Protein AF-A0A2T4Z931-F1 (afdb_monomer_lite)

Sequence (84 aa):
MKVKLYADIDEEGNIICSIAGCAIVPGRTFDHFFECDSWEIPQEIENYQVVNGQLQRREEPEEEPEEEQPPIEEEEEPSDPIND

Radius of gyration: 27.64 Å; chains: 1; bounding box: 88×44×25 Å

Structure (mmCIF, N/CA/C/O backbone):
data_AF-A0A2T4Z931-F1
#
_entry.id   AF-A0A2T4Z931-F1
#
loop_
_atom_site.group_PDB
_atom_site.id
_atom_site.type_symbol
_atom_site.label_atom_id
_atom_site.label_alt_id
_atom_site.label_comp_id
_atom_site.label_asym_id
_atom_site.label_entity_id
_atom_site.label_seq_id
_atom_site.pdbx_PDB_ins_code
_atom_site.Cartn_x
_atom_site.Cartn_y
_atom_site.Cartn_z
_atom_site.occupancy
_atom_site.B_iso_or_equiv
_atom_site.auth_seq_id
_atom_site.auth_comp_id
_atom_site.auth_asym_id
_atom_site.auth_atom_id
_atom_site.pdbx_PDB_model_num
ATOM 1 N N . MET A 1 1 ? -3.752 -9.408 -13.176 1.00 74.94 1 MET A N 1
ATOM 2 C CA . MET A 1 1 ? -4.455 -9.994 -12.011 1.00 74.94 1 MET A CA 1
ATOM 3 C C . MET A 1 1 ? -4.341 -8.966 -10.913 1.00 74.94 1 MET A C 1
ATOM 5 O O . MET A 1 1 ? -3.217 -8.581 -10.641 1.00 74.94 1 MET A O 1
ATOM 9 N N . LYS A 1 2 ? -5.451 -8.477 -10.354 1.00 85.75 2 LYS A N 1
ATOM 10 C CA . LYS A 1 2 ? -5.371 -7.440 -9.322 1.00 85.75 2 LYS A CA 1
ATOM 11 C C . LYS A 1 2 ? -4.930 -8.038 -7.988 1.00 85.75 2 LYS A C 1
ATOM 13 O O . LYS A 1 2 ? -5.438 -9.091 -7.595 1.00 85.75 2 L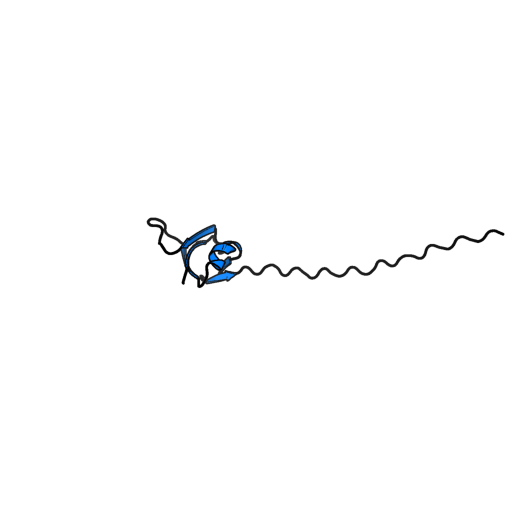YS A O 1
ATOM 18 N N . VAL A 1 3 ? -4.005 -7.369 -7.315 1.00 91.00 3 VAL A N 1
ATOM 19 C CA . VAL A 1 3 ? -3.530 -7.708 -5.972 1.00 91.00 3 VAL A CA 1
ATOM 20 C C . VAL A 1 3 ? -4.283 -6.840 -4.974 1.00 91.00 3 VAL A C 1
ATOM 22 O O . VAL A 1 3 ? -4.436 -5.639 -5.182 1.00 91.00 3 VAL A O 1
ATOM 25 N N . LYS A 1 4 ? -4.785 -7.444 -3.898 1.00 91.50 4 LYS A N 1
ATOM 26 C CA . LYS A 1 4 ? -5.416 -6.697 -2.810 1.00 91.50 4 LYS A CA 1
ATOM 27 C C . LYS A 1 4 ? -4.350 -6.336 -1.794 1.00 91.50 4 LYS A C 1
ATOM 29 O O . LYS A 1 4 ? -3.656 -7.236 -1.325 1.00 91.50 4 LYS A O 1
ATOM 34 N N . LEU A 1 5 ? -4.257 -5.058 -1.458 1.00 92.56 5 LEU A N 1
ATOM 35 C CA . LEU A 1 5 ? -3.353 -4.520 -0.453 1.00 92.56 5 LEU A CA 1
ATOM 36 C C . LEU A 1 5 ? -4.182 -3.928 0.689 1.00 92.56 5 LEU A C 1
ATOM 38 O O . LEU A 1 5 ? -5.046 -3.081 0.470 1.00 92.56 5 LEU A O 1
ATOM 42 N N . TYR A 1 6 ? -3.910 -4.388 1.901 1.00 92.69 6 TYR A N 1
ATOM 43 C CA . TYR A 1 6 ? -4.481 -3.870 3.137 1.00 92.69 6 TYR A CA 1
ATOM 44 C C . TYR A 1 6 ? -3.362 -3.210 3.930 1.00 92.69 6 TYR A C 1
ATOM 46 O O . TYR A 1 6 ? -2.300 -3.820 4.065 1.00 92.69 6 TYR A O 1
ATOM 54 N N . ALA A 1 7 ? -3.577 -1.991 4.418 1.00 93.00 7 ALA A N 1
ATOM 55 C CA . ALA A 1 7 ? -2.540 -1.209 5.082 1.00 93.00 7 ALA A CA 1
ATOM 56 C C . ALA A 1 7 ? -3.074 -0.482 6.324 1.00 93.00 7 ALA A C 1
ATOM 58 O O . ALA A 1 7 ? -4.170 0.078 6.292 1.00 93.00 7 ALA A O 1
ATOM 59 N N . ASP A 1 8 ? -2.262 -0.488 7.378 1.00 94.06 8 ASP A N 1
ATOM 60 C CA . ASP A 1 8 ? -2.379 0.379 8.550 1.00 94.06 8 ASP A CA 1
ATOM 61 C C . ASP A 1 8 ? -1.369 1.517 8.388 1.00 94.06 8 ASP A C 1
ATOM 63 O O . ASP A 1 8 ? -0.236 1.281 7.939 1.00 94.06 8 ASP A O 1
ATOM 67 N N . ILE A 1 9 ? -1.774 2.732 8.748 1.00 95.19 9 ILE A N 1
ATOM 68 C CA . ILE A 1 9 ? -0.943 3.931 8.602 1.00 95.19 9 ILE A CA 1
ATOM 69 C C . ILE A 1 9 ? -0.752 4.648 9.938 1.00 95.19 9 ILE A C 1
ATOM 71 O O . ILE A 1 9 ? -1.558 4.491 10.854 1.00 95.19 9 ILE A O 1
ATOM 75 N N . ASP A 1 10 ? 0.318 5.428 10.058 1.00 94.81 10 ASP A N 1
ATOM 76 C CA . ASP A 1 10 ? 0.484 6.380 11.158 1.00 94.81 10 ASP A CA 1
ATOM 77 C C . ASP A 1 10 ? -0.210 7.728 10.871 1.00 94.81 10 ASP A C 1
ATOM 79 O O . ASP A 1 10 ? -0.870 7.916 9.846 1.00 94.81 10 ASP A O 1
ATOM 83 N N . GLU A 1 11 ? -0.072 8.680 11.798 1.00 93.44 11 GLU A N 1
ATOM 84 C CA . GLU A 1 11 ? -0.661 10.023 11.688 1.00 93.44 11 GLU A CA 1
ATOM 85 C C . GLU A 1 11 ? -0.096 10.846 10.516 1.00 93.44 11 GLU A C 1
ATOM 87 O O . GLU A 1 11 ? -0.736 11.798 10.067 1.00 93.44 11 GLU A O 1
ATOM 92 N N . GLU A 1 12 ? 1.081 10.481 10.006 1.00 92.31 12 GLU A N 1
ATOM 93 C CA . GLU A 1 12 ? 1.755 11.139 8.884 1.00 92.31 12 GLU A CA 1
ATOM 94 C C . GLU A 1 12 ? 1.416 10.476 7.537 1.00 92.31 12 GLU A C 1
ATOM 96 O O . GLU A 1 12 ? 1.777 10.994 6.481 1.00 92.31 12 GLU A O 1
ATOM 101 N N . GLY A 1 13 ? 0.683 9.357 7.551 1.00 92.25 13 GLY A N 1
ATOM 102 C CA . GLY A 1 13 ? 0.322 8.596 6.357 1.00 92.25 13 GLY A CA 1
ATOM 103 C C . GLY A 1 13 ? 1.352 7.541 5.951 1.00 92.25 13 GLY A C 1
ATOM 104 O O . GLY A 1 13 ? 1.216 6.938 4.881 1.00 92.25 13 GLY A O 1
ATOM 105 N N . ASN A 1 14 ? 2.366 7.273 6.777 1.00 94.00 14 ASN A N 1
ATOM 106 C CA . ASN A 1 14 ? 3.329 6.210 6.514 1.00 94.00 14 ASN A CA 1
ATOM 107 C C . ASN A 1 14 ? 2.706 4.846 6.787 1.00 94.00 14 ASN A C 1
ATOM 109 O O . ASN A 1 14 ? 2.013 4.645 7.782 1.00 94.00 14 ASN A O 1
ATOM 113 N N . ILE A 1 15 ? 3.011 3.877 5.931 1.00 94.25 15 ILE A N 1
ATOM 114 C CA . ILE A 1 15 ? 2.516 2.511 6.080 1.00 94.25 15 ILE A CA 1
ATOM 115 C C . ILE A 1 15 ? 3.335 1.801 7.161 1.00 94.25 15 ILE A C 1
ATOM 117 O O . ILE A 1 15 ? 4.513 1.508 6.967 1.00 94.25 15 ILE A O 1
ATOM 121 N N . ILE A 1 16 ? 2.701 1.497 8.294 1.00 94.75 16 ILE A N 1
ATOM 122 C CA . ILE A 1 16 ? 3.336 0.807 9.430 1.00 94.75 16 ILE A CA 1
ATOM 123 C C . ILE A 1 16 ? 3.112 -0.705 9.394 1.00 94.75 16 ILE A C 1
ATOM 125 O O . ILE A 1 16 ? 3.890 -1.479 9.953 1.00 94.75 16 ILE A O 1
ATOM 129 N N . CYS A 1 17 ? 2.042 -1.153 8.735 1.00 91.44 17 CYS A N 1
ATOM 130 C CA . CYS A 1 17 ? 1.788 -2.564 8.507 1.00 91.44 17 CYS A CA 1
ATOM 131 C C . CYS A 1 17 ? 1.025 -2.757 7.205 1.00 91.44 17 CYS A C 1
ATOM 133 O O . CYS A 1 17 ? 0.102 -2.005 6.907 1.00 91.44 17 CYS A O 1
ATOM 135 N N . SER A 1 18 ? 1.370 -3.796 6.450 1.00 91.50 18 SER A N 1
ATOM 136 C CA . SER A 1 18 ? 0.650 -4.145 5.235 1.00 91.50 18 SER A CA 1
ATOM 137 C C . SER A 1 18 ? 0.529 -5.653 5.052 1.00 91.50 18 SER A C 1
ATOM 139 O O . SER A 1 18 ? 1.366 -6.438 5.505 1.00 91.50 18 SER A O 1
ATOM 141 N N . ILE A 1 19 ? -0.552 -6.070 4.396 1.00 90.88 19 ILE A N 1
ATOM 142 C CA . ILE A 1 19 ? -0.742 -7.434 3.905 1.00 90.88 19 ILE A CA 1
ATOM 143 C C . ILE A 1 19 ? -1.232 -7.351 2.467 1.00 90.88 19 ILE A C 1
ATOM 145 O O . ILE A 1 19 ? -2.251 -6.723 2.181 1.00 90.88 19 ILE A O 1
ATOM 149 N N . ALA A 1 20 ? -0.532 -8.042 1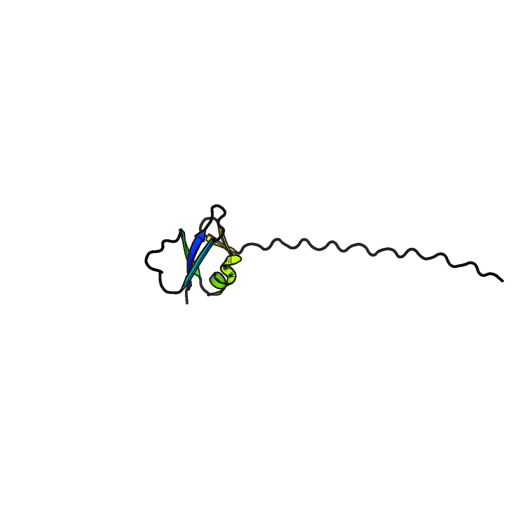.571 1.00 90.81 20 ALA A N 1
ATOM 150 C CA . ALA A 1 20 ? -0.928 -8.179 0.182 1.00 90.81 20 ALA A CA 1
ATOM 151 C C . ALA A 1 20 ? -1.262 -9.629 -0.159 1.00 90.81 20 ALA A C 1
ATOM 153 O O . ALA A 1 20 ? -0.592 -10.567 0.275 1.00 90.81 20 ALA A O 1
ATOM 154 N N . GLY A 1 21 ? -2.309 -9.830 -0.952 1.00 86.00 21 GLY A N 1
ATOM 155 C CA . GLY A 1 21 ? -2.693 -11.167 -1.371 1.00 86.00 21 GLY A CA 1
ATOM 156 C C . GLY A 1 21 ? -4.034 -11.236 -2.078 1.00 86.00 21 GLY A C 1
ATOM 157 O O . GLY A 1 21 ? -4.597 -10.245 -2.533 1.00 86.00 21 GLY A O 1
ATOM 158 N N . CYS A 1 22 ? -4.538 -12.462 -2.191 1.00 71.12 22 CYS A N 1
ATOM 159 C CA . CYS A 1 22 ? -5.825 -12.752 -2.828 1.00 71.12 22 CYS A CA 1
ATOM 160 C C . CYS A 1 22 ? -6.931 -13.070 -1.810 1.00 71.12 22 CYS A C 1
ATOM 162 O O . CYS A 1 22 ? -8.112 -13.042 -2.158 1.00 71.12 22 CYS A O 1
ATOM 164 N N . ALA A 1 23 ? -6.555 -13.372 -0.563 1.00 67.44 23 ALA A N 1
ATOM 165 C CA . ALA A 1 23 ? -7.447 -13.791 0.511 1.00 67.44 23 ALA A CA 1
ATOM 166 C C . ALA A 1 23 ? -7.398 -12.794 1.679 1.00 67.44 23 ALA A C 1
ATOM 168 O O . ALA A 1 23 ? -6.337 -12.274 2.012 1.00 67.44 23 ALA A O 1
ATOM 169 N N . ILE A 1 24 ? -8.558 -12.537 2.288 1.00 67.38 24 ILE A N 1
ATOM 170 C CA . ILE A 1 24 ? -8.697 -11.684 3.476 1.00 67.38 24 ILE A CA 1
ATOM 171 C C . ILE A 1 24 ? -8.228 -12.478 4.696 1.00 67.38 24 ILE A C 1
ATOM 173 O O . ILE A 1 24 ? -8.616 -13.636 4.847 1.00 67.38 24 ILE A O 1
ATOM 177 N N . VAL A 1 25 ? -7.434 -11.861 5.576 1.00 69.00 25 VAL A N 1
ATOM 178 C CA . VAL A 1 25 ? -7.086 -12.444 6.879 1.00 69.00 25 VAL A CA 1
ATOM 179 C C . VAL A 1 25 ? -8.275 -12.250 7.830 1.00 69.00 25 VAL A C 1
ATOM 181 O O . VAL A 1 25 ? -8.572 -11.113 8.199 1.00 69.00 25 VAL A O 1
ATOM 184 N N . PRO A 1 26 ? -9.001 -13.313 8.219 1.00 73.50 26 PRO A N 1
ATOM 185 C CA . PRO A 1 26 ? -10.138 -13.176 9.120 1.00 73.50 26 PRO A CA 1
ATOM 186 C C . PRO A 1 26 ? -9.694 -12.670 10.499 1.00 73.50 26 PRO A C 1
ATOM 188 O O . PRO A 1 26 ? -8.684 -13.115 11.038 1.00 73.50 26 PRO A O 1
ATOM 191 N N . GLY A 1 27 ? -10.476 -11.759 11.084 1.00 81.75 27 GLY A N 1
ATOM 192 C CA . GLY A 1 27 ? -10.263 -11.259 12.447 1.00 81.75 27 GLY A CA 1
ATOM 193 C C . GLY A 1 27 ? -9.296 -10.079 12.581 1.00 81.75 27 GLY A C 1
ATOM 194 O O . GLY A 1 27 ? -9.088 -9.621 13.701 1.00 81.75 27 GLY A O 1
ATOM 195 N N . ARG A 1 28 ? -8.745 -9.559 11.476 1.00 81.31 28 ARG A N 1
ATOM 196 C CA . ARG A 1 28 ? -7.970 -8.312 11.465 1.00 81.31 28 ARG A CA 1
ATOM 197 C C . ARG A 1 28 ? -8.678 -7.248 10.631 1.00 81.31 28 ARG A C 1
ATOM 199 O O . ARG A 1 28 ? -9.101 -7.518 9.509 1.00 81.31 28 ARG A O 1
ATOM 206 N N . THR A 1 29 ? -8.802 -6.052 11.188 1.00 85.31 29 THR A N 1
ATOM 207 C CA . THR A 1 29 ? -9.242 -4.847 10.479 1.00 85.31 29 THR A CA 1
ATOM 208 C C . THR A 1 29 ? -8.022 -4.029 10.087 1.00 85.31 29 THR A C 1
ATOM 210 O O . THR A 1 29 ? -7.046 -4.023 10.833 1.00 85.31 29 THR A O 1
ATOM 213 N N . PHE A 1 30 ? -8.099 -3.373 8.934 1.00 87.81 30 PHE A N 1
ATOM 214 C CA . PHE A 1 30 ? -7.078 -2.454 8.440 1.00 87.81 30 PHE A CA 1
ATOM 215 C C . PHE A 1 30 ? -7.716 -1.103 8.149 1.00 87.81 30 PHE A C 1
ATOM 217 O O . PHE A 1 30 ? -8.898 -1.064 7.786 1.00 87.81 30 PHE A O 1
ATOM 224 N N . ASP A 1 31 ? -6.938 -0.035 8.268 1.00 91.00 31 ASP A N 1
ATOM 225 C CA . ASP A 1 31 ? -7.422 1.330 8.037 1.00 91.00 31 ASP A CA 1
ATOM 226 C C . ASP A 1 31 ? -7.712 1.590 6.555 1.00 91.00 31 ASP A C 1
ATOM 228 O O . ASP A 1 31 ? -8.715 2.216 6.202 1.00 91.00 31 ASP A O 1
ATOM 232 N N . HIS A 1 32 ? -6.862 1.055 5.672 1.00 92.31 32 HIS A N 1
ATOM 233 C CA . HIS A 1 32 ? -6.934 1.285 4.235 1.00 92.31 32 HIS A CA 1
ATOM 234 C C . HIS A 1 32 ? -6.941 -0.003 3.404 1.00 92.31 32 HIS A C 1
ATOM 236 O O . HIS A 1 32 ? -6.361 -1.033 3.762 1.00 92.31 32 HIS A O 1
ATOM 242 N N . PHE A 1 33 ? -7.594 0.088 2.242 1.00 92.44 33 PHE A N 1
ATOM 243 C CA . PHE A 1 33 ? -7.671 -0.961 1.230 1.00 92.44 33 PHE A CA 1
ATOM 244 C C . PHE A 1 33 ? -7.378 -0.390 -0.159 1.00 92.44 33 PHE A C 1
ATOM 246 O O . PHE A 1 33 ? -7.986 0.600 -0.568 1.00 92.44 33 PHE A O 1
ATOM 253 N N . PHE A 1 34 ? -6.505 -1.070 -0.902 1.00 92.56 34 PHE A N 1
ATOM 254 C CA . PHE A 1 34 ? -6.121 -0.716 -2.264 1.00 92.56 34 PHE A CA 1
ATOM 255 C C . PHE A 1 34 ? -6.165 -1.939 -3.188 1.00 92.56 34 PHE A C 1
ATOM 257 O O . PHE A 1 34 ? -5.858 -3.066 -2.789 1.00 92.56 34 PHE A O 1
ATOM 264 N N . GLU A 1 35 ? -6.523 -1.708 -4.451 1.00 92.69 35 GLU A N 1
ATOM 265 C CA . GLU A 1 35 ? -6.344 -2.681 -5.528 1.00 92.69 35 GLU A CA 1
ATOM 266 C C . GLU A 1 35 ? -5.147 -2.267 -6.385 1.00 92.69 35 GLU A C 1
ATOM 268 O O . GLU A 1 35 ? -5.177 -1.221 -7.029 1.00 92.69 35 GLU A O 1
ATOM 273 N N . CYS A 1 36 ? -4.110 -3.098 -6.409 1.00 90.81 36 CYS A N 1
ATOM 274 C CA . CYS A 1 36 ? -2.907 -2.886 -7.205 1.00 90.81 36 CYS A CA 1
ATOM 275 C C . CYS A 1 36 ? -2.970 -3.721 -8.489 1.00 90.81 36 CYS A C 1
ATOM 277 O O . CYS A 1 36 ? -3.456 -4.857 -8.481 1.00 90.81 36 CYS A O 1
ATOM 279 N N . ASP A 1 37 ? -2.445 -3.190 -9.592 1.00 90.56 37 ASP A N 1
ATOM 280 C CA . ASP A 1 37 ? -2.406 -3.913 -10.870 1.00 90.56 37 ASP A CA 1
ATOM 281 C C . ASP A 1 37 ? -1.285 -4.967 -10.930 1.00 90.56 37 ASP A C 1
ATOM 283 O O . ASP A 1 37 ? -1.406 -5.956 -11.662 1.00 90.56 37 ASP A O 1
ATOM 287 N N . SER A 1 38 ? -0.228 -4.785 -10.130 1.00 90.50 38 SER A N 1
ATOM 288 C CA . SER A 1 38 ? 0.946 -5.658 -10.043 1.00 90.50 38 SER A CA 1
ATOM 289 C C . SER A 1 38 ? 1.364 -5.925 -8.587 1.00 90.50 38 SER A C 1
ATOM 291 O O . SER A 1 38 ? 0.844 -5.326 -7.643 1.00 90.50 38 SER A O 1
ATOM 293 N N . TRP A 1 39 ? 2.302 -6.863 -8.408 1.00 91.00 39 TRP A N 1
ATOM 294 C CA . TRP A 1 39 ? 2.937 -7.160 -7.116 1.00 91.00 39 TRP A CA 1
ATOM 295 C C . TRP A 1 39 ? 4.072 -6.194 -6.754 1.00 91.00 39 TRP A C 1
ATOM 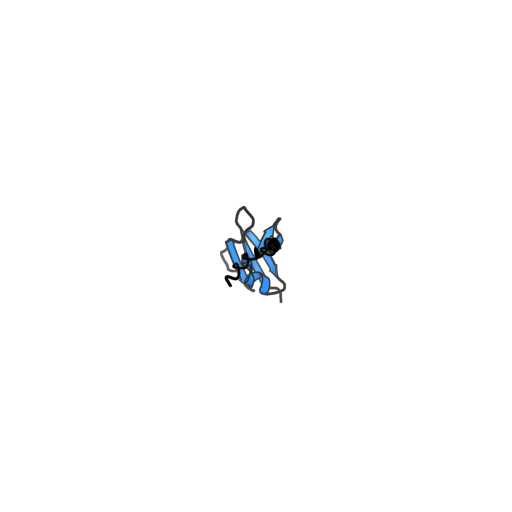297 O O . TRP A 1 39 ? 4.574 -6.280 -5.638 1.00 91.00 39 TRP A O 1
ATOM 307 N N . GLU A 1 40 ? 4.448 -5.278 -7.648 1.00 92.06 40 GLU A N 1
ATOM 308 C CA . GLU A 1 40 ? 5.550 -4.331 -7.422 1.00 92.06 40 GLU A CA 1
ATOM 309 C C . GLU A 1 40 ? 5.236 -3.401 -6.249 1.00 92.06 40 GLU A C 1
ATOM 311 O O . GLU A 1 40 ? 6.055 -3.239 -5.355 1.00 92.06 40 GLU A O 1
ATOM 316 N N . ILE A 1 41 ? 4.006 -2.878 -6.188 1.00 91.75 41 ILE A N 1
ATOM 317 C CA . ILE A 1 41 ? 3.585 -1.977 -5.109 1.0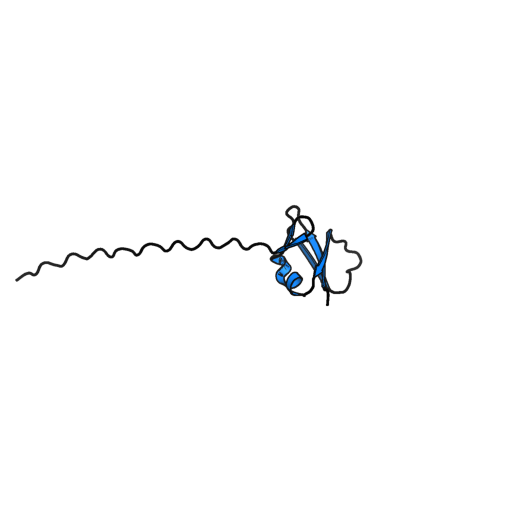0 91.75 41 ILE A CA 1
ATOM 318 C C . ILE A 1 41 ? 3.718 -2.652 -3.727 1.00 91.75 41 ILE A C 1
ATOM 320 O O . ILE A 1 41 ? 4.375 -2.086 -2.860 1.00 91.75 41 ILE A O 1
ATOM 324 N N . PRO A 1 42 ? 3.155 -3.855 -3.478 1.00 92.25 42 PRO A N 1
ATOM 325 C CA . PRO A 1 42 ? 3.405 -4.568 -2.226 1.00 92.25 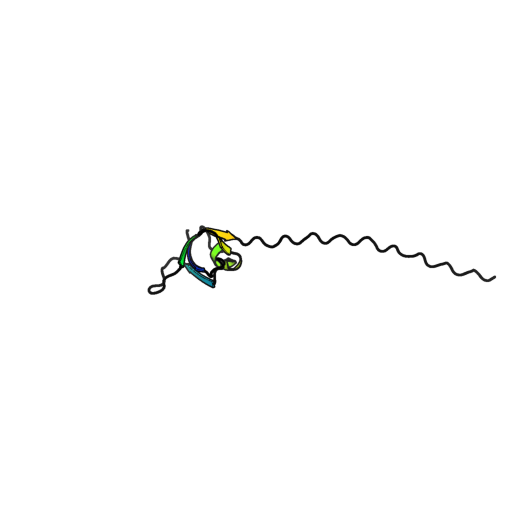42 PRO A CA 1
ATOM 326 C C . PRO A 1 42 ? 4.865 -4.929 -1.938 1.00 92.25 42 PRO A C 1
ATOM 328 O O . PRO A 1 42 ? 5.212 -5.075 -0.769 1.00 92.25 42 PRO A O 1
ATOM 331 N N . GLN A 1 43 ? 5.679 -5.168 -2.972 1.00 92.94 43 GLN A N 1
ATOM 332 C CA . GLN A 1 43 ? 7.089 -5.544 -2.817 1.00 92.94 43 GLN A CA 1
ATOM 333 C C . GLN A 1 43 ? 7.977 -4.360 -2.442 1.00 92.94 43 GLN A C 1
ATOM 335 O O . GLN A 1 43 ? 8.977 -4.575 -1.772 1.00 92.94 43 GLN A O 1
ATOM 340 N N . GLU A 1 44 ? 7.593 -3.156 -2.857 1.00 93.50 44 GLU A N 1
ATOM 341 C CA . GLU A 1 44 ? 8.296 -1.903 -2.582 1.00 93.50 44 GLU A CA 1
ATOM 342 C C . GLU A 1 44 ? 7.481 -0.997 -1.651 1.00 93.50 44 GLU A C 1
ATOM 344 O O . GLU A 1 44 ? 7.539 0.226 -1.761 1.00 93.50 44 GLU A O 1
ATOM 349 N N . ILE A 1 45 ? 6.655 -1.570 -0.773 1.00 92.88 45 ILE A N 1
ATOM 350 C CA . ILE A 1 45 ? 5.664 -0.823 0.015 1.00 92.88 45 ILE A CA 1
ATOM 351 C C . ILE A 1 45 ? 6.290 0.271 0.895 1.00 92.88 45 ILE A C 1
ATOM 353 O O . ILE A 1 45 ? 5.649 1.280 1.173 1.00 92.88 45 ILE A O 1
ATOM 357 N N . GLU A 1 46 ? 7.555 0.109 1.280 1.00 91.19 46 GLU A N 1
ATOM 358 C CA . GLU A 1 46 ? 8.385 1.084 1.990 1.00 91.19 46 GLU A CA 1
ATOM 359 C C . GLU A 1 46 ? 8.613 2.391 1.213 1.00 91.19 46 GLU A C 1
ATOM 361 O O . GLU A 1 46 ? 8.856 3.441 1.817 1.00 91.19 46 GLU A O 1
ATOM 366 N N . ASN A 1 47 ? 8.484 2.343 -0.113 1.00 93.50 47 ASN A N 1
ATOM 367 C CA . ASN A 1 47 ? 8.580 3.492 -1.006 1.00 93.50 47 ASN A CA 1
ATOM 368 C C . ASN A 1 47 ? 7.224 4.170 -1.214 1.00 93.50 47 ASN A C 1
ATOM 370 O O . ASN A 1 47 ? 7.134 5.092 -2.019 1.00 93.50 47 ASN A O 1
ATOM 374 N N . TYR A 1 48 ? 6.162 3.731 -0.536 1.00 94.00 48 TYR A N 1
ATOM 375 C CA . TYR A 1 48 ? 4.825 4.298 -0.667 1.00 94.00 48 TYR A CA 1
ATOM 376 C C . TYR A 1 48 ? 4.310 4.852 0.663 1.00 94.00 48 TYR A C 1
ATOM 378 O O . TYR A 1 48 ? 4.676 4.418 1.753 1.00 94.00 48 TYR A O 1
ATOM 386 N N . GLN A 1 49 ? 3.416 5.824 0.550 1.00 95.31 49 GLN A N 1
ATOM 387 C CA . GLN A 1 49 ? 2.677 6.430 1.649 1.00 95.31 49 GLN A CA 1
ATOM 388 C C . GLN A 1 49 ? 1.232 6.689 1.222 1.00 95.31 49 GLN A C 1
ATOM 390 O O . GLN A 1 49 ? 0.915 6.727 0.030 1.00 95.31 49 GLN A O 1
ATOM 395 N N . VAL A 1 50 ? 0.338 6.866 2.187 1.00 94.56 50 VAL A N 1
ATOM 396 C CA . VAL A 1 50 ? -1.064 7.191 1.929 1.00 94.56 50 VAL A CA 1
ATOM 397 C C . VAL A 1 50 ? -1.281 8.681 2.153 1.00 94.56 50 VAL A C 1
ATOM 399 O O . VAL A 1 50 ? -1.275 9.161 3.281 1.00 94.56 50 VAL A O 1
ATOM 402 N N . VAL A 1 51 ? -1.533 9.415 1.072 1.00 93.44 51 VAL A N 1
ATOM 403 C CA . VAL A 1 51 ? -1.786 10.861 1.096 1.00 93.44 51 VAL A CA 1
ATOM 404 C C . VAL A 1 51 ? -3.214 11.110 0.632 1.00 93.44 51 VAL A C 1
ATOM 406 O O . VAL A 1 51 ? -3.602 10.709 -0.465 1.00 93.44 51 VAL A O 1
ATOM 409 N N . ASN A 1 52 ? -4.025 11.759 1.473 1.00 91.56 52 ASN A N 1
ATOM 410 C CA . ASN A 1 52 ? -5.449 12.017 1.206 1.00 91.56 52 ASN A CA 1
ATOM 411 C C . ASN A 1 52 ? -6.244 10.744 0.839 1.00 91.56 52 ASN A C 1
ATOM 413 O O . ASN A 1 52 ? -7.123 10.767 -0.023 1.00 91.56 52 ASN A O 1
ATOM 417 N N . GLY A 1 53 ? -5.913 9.614 1.474 1.00 90.19 53 GLY A N 1
ATOM 418 C CA . GLY A 1 53 ? -6.551 8.318 1.222 1.00 90.19 53 GLY A CA 1
ATOM 419 C C . GLY A 1 53 ? -6.128 7.636 -0.084 1.00 90.19 53 GLY A C 1
ATOM 420 O O . GLY A 1 53 ? -6.709 6.613 -0.442 1.00 90.19 53 GLY A O 1
ATOM 421 N N . GLN A 1 54 ? -5.133 8.175 -0.792 1.00 93.38 54 GLN A N 1
ATOM 422 C CA . GLN A 1 54 ? -4.569 7.589 -2.005 1.00 93.38 54 GLN A CA 1
ATOM 423 C C . GLN A 1 54 ? -3.147 7.097 -1.754 1.00 93.38 54 GLN A C 1
ATOM 425 O O . GLN A 1 54 ? -2.356 7.775 -1.106 1.00 93.38 54 GLN A O 1
ATOM 430 N N . LEU A 1 55 ? -2.819 5.930 -2.301 1.00 93.75 55 LEU A N 1
ATOM 431 C CA . LEU A 1 55 ? -1.467 5.392 -2.259 1.00 93.75 55 LEU A CA 1
ATOM 432 C C . LEU A 1 55 ? -0.579 6.156 -3.252 1.00 93.75 55 LEU A C 1
ATOM 434 O O . LEU A 1 55 ? -0.873 6.180 -4.447 1.00 93.75 55 LEU A O 1
ATOM 438 N N . GLN A 1 56 ? 0.489 6.776 -2.759 1.00 93.44 56 GLN A N 1
ATOM 439 C CA . GLN A 1 56 ? 1.439 7.566 -3.541 1.00 93.44 56 GLN A CA 1
ATOM 440 C C . GLN A 1 56 ? 2.864 7.090 -3.271 1.00 93.44 56 GLN A C 1
ATOM 442 O O . GLN A 1 56 ? 3.196 6.726 -2.143 1.00 93.44 56 GLN A O 1
ATOM 447 N N . ARG A 1 57 ? 3.707 7.087 -4.306 1.00 91.81 57 ARG A N 1
ATOM 448 C CA . ARG A 1 57 ? 5.136 6.809 -4.148 1.00 91.81 57 ARG A CA 1
ATOM 449 C C . ARG A 1 57 ? 5.790 8.009 -3.460 1.00 91.81 57 ARG A C 1
ATOM 451 O O . ARG A 1 57 ? 5.459 9.147 -3.781 1.00 91.81 57 ARG A O 1
ATOM 458 N N . ARG A 1 58 ? 6.686 7.756 -2.512 1.00 88.50 58 ARG A N 1
ATOM 459 C CA . ARG A 1 58 ? 7.559 8.768 -1.921 1.00 88.50 58 ARG A CA 1
ATOM 460 C C . ARG A 1 58 ? 8.452 9.304 -3.036 1.00 88.50 58 ARG A C 1
ATOM 462 O O . ARG A 1 58 ? 9.074 8.519 -3.748 1.00 88.50 58 ARG A O 1
ATOM 469 N N . GLU A 1 59 ? 8.463 10.616 -3.222 1.00 76.69 59 GLU A N 1
ATOM 470 C CA . GLU A 1 59 ? 9.480 11.250 -4.055 1.00 76.69 59 GLU A CA 1
ATOM 471 C C . GLU A 1 59 ? 10.807 11.093 -3.308 1.00 76.69 59 GLU A C 1
ATOM 473 O O . GLU A 1 59 ? 10.913 11.481 -2.141 1.00 76.69 59 GLU A O 1
ATOM 478 N N . GLU A 1 60 ? 11.788 10.435 -3.933 1.00 63.06 60 GLU A N 1
ATOM 479 C CA . GLU A 1 60 ? 13.160 10.511 -3.436 1.00 63.06 60 GLU A CA 1
ATOM 480 C C . GLU A 1 60 ? 13.543 11.995 -3.416 1.00 63.06 60 GLU A C 1
ATOM 482 O O . GLU A 1 60 ? 13.215 12.707 -4.371 1.00 63.06 60 GLU A O 1
ATOM 487 N N . PRO A 1 61 ? 14.176 12.495 -2.340 1.00 56.72 61 PRO A N 1
ATOM 488 C CA . PRO A 1 61 ? 14.722 13.840 -2.374 1.00 56.72 61 PRO A CA 1
ATOM 489 C C . PRO A 1 61 ? 15.655 13.914 -3.583 1.00 56.72 61 PRO A C 1
ATOM 491 O O . PRO A 1 61 ? 16.548 13.077 -3.712 1.00 56.72 61 PRO A O 1
ATOM 494 N N . GLU A 1 62 ? 15.399 14.858 -4.491 1.00 57.25 62 GLU A N 1
ATOM 495 C CA . GLU A 1 62 ? 16.300 15.132 -5.606 1.00 57.25 62 GLU A CA 1
ATOM 496 C C . GLU A 1 62 ? 17.699 15.331 -5.011 1.00 57.25 62 GLU A C 1
ATOM 498 O O . GLU A 1 62 ? 17.894 16.230 -4.190 1.00 57.25 62 GLU A O 1
ATOM 503 N N . GLU A 1 63 ? 18.648 14.449 -5.344 1.00 58.44 63 GLU A N 1
ATOM 504 C CA . GLU A 1 63 ? 20.048 14.666 -4.993 1.00 58.44 63 GLU A CA 1
ATOM 505 C C . GLU A 1 63 ? 20.437 16.015 -5.600 1.00 58.44 63 GLU A C 1
ATOM 507 O O . GLU A 1 63 ? 20.413 16.185 -6.824 1.00 58.44 63 GLU A O 1
ATOM 512 N N . GLU A 1 64 ? 20.703 17.007 -4.743 1.00 57.97 64 GLU A N 1
ATOM 513 C CA . GLU A 1 64 ? 21.197 18.303 -5.192 1.00 57.97 64 GLU A CA 1
ATOM 514 C C . GLU A 1 64 ? 22.435 18.040 -6.061 1.00 57.97 64 GLU A C 1
ATOM 516 O O . GLU A 1 64 ? 23.302 17.261 -5.651 1.00 57.97 64 GLU A O 1
ATOM 521 N N . PRO A 1 65 ? 22.523 18.619 -7.273 1.00 58.69 65 PRO A N 1
ATOM 522 C CA . PRO A 1 65 ? 23.665 18.378 -8.140 1.00 58.69 65 PRO A CA 1
ATOM 523 C C . PRO A 1 65 ? 24.934 18.767 -7.382 1.00 58.69 65 PRO A C 1
ATOM 525 O O . PRO A 1 65 ? 25.038 19.900 -6.912 1.00 58.69 65 PRO A O 1
ATOM 528 N N . GLU A 1 66 ? 25.872 17.824 -7.242 1.00 64.12 66 GLU A N 1
ATOM 529 C CA . GLU A 1 66 ? 27.187 18.093 -6.663 1.00 64.12 66 GLU A CA 1
ATOM 530 C C . GLU A 1 66 ? 27.787 19.296 -7.403 1.00 64.12 66 GLU A C 1
ATOM 532 O O . GLU A 1 66 ? 28.079 19.213 -8.598 1.00 64.12 66 GLU A O 1
ATOM 537 N N . GLU A 1 67 ? 27.905 20.442 -6.724 1.00 63.75 67 GLU A N 1
ATOM 538 C CA . GLU A 1 67 ? 28.565 21.612 -7.294 1.00 63.75 67 GLU A CA 1
ATOM 539 C C . GLU A 1 67 ? 29.991 21.196 -7.677 1.00 63.75 67 GLU A C 1
ATOM 541 O O . GLU A 1 67 ? 30.804 20.862 -6.810 1.00 63.75 67 GLU A O 1
ATOM 546 N N . GLU A 1 68 ? 30.282 21.172 -8.984 1.00 60.22 68 GLU A N 1
ATOM 547 C CA . GLU A 1 68 ? 31.623 20.916 -9.506 1.00 60.22 68 GLU A CA 1
ATOM 548 C C . GLU A 1 68 ? 32.593 21.888 -8.824 1.00 60.22 68 GLU A C 1
ATOM 550 O O . GLU A 1 68 ? 32.563 23.099 -9.062 1.00 60.22 68 GLU A O 1
ATOM 555 N N . GLN A 1 69 ? 33.440 21.367 -7.933 1.00 64.62 69 GLN A N 1
ATOM 556 C CA . GLN A 1 69 ? 34.470 22.177 -7.294 1.00 64.62 69 GLN A CA 1
ATOM 557 C C . GLN A 1 69 ? 35.373 22.758 -8.390 1.00 64.62 69 GLN A C 1
ATOM 559 O O . GLN A 1 69 ? 35.790 22.016 -9.287 1.00 64.62 69 GLN A O 1
ATOM 564 N N . PRO A 1 70 ? 35.691 24.065 -8.352 1.00 69.62 70 PRO A N 1
ATOM 565 C CA . PRO A 1 70 ? 36.574 24.650 -9.346 1.00 69.62 70 PRO A CA 1
ATOM 566 C C . PRO A 1 70 ? 37.941 23.951 -9.294 1.00 69.62 70 PRO A C 1
ATOM 568 O O . PRO A 1 70 ? 38.393 23.570 -8.208 1.00 69.62 70 PRO A O 1
ATOM 571 N N . PRO A 1 71 ? 38.608 23.769 -10.447 1.00 67.75 71 PRO A N 1
ATOM 572 C CA . PRO A 1 71 ? 39.924 23.156 -10.481 1.00 67.75 71 PRO A CA 1
ATOM 573 C C . PRO A 1 71 ? 40.881 23.974 -9.612 1.00 67.75 71 PRO A C 1
ATOM 575 O O . PRO A 1 71 ? 40.935 25.199 -9.704 1.00 67.75 71 PRO A O 1
ATOM 578 N N . ILE A 1 72 ? 41.609 23.275 -8.746 1.00 70.62 72 ILE A N 1
ATOM 579 C CA . ILE A 1 72 ? 42.656 23.849 -7.906 1.00 70.62 72 ILE A CA 1
ATOM 580 C C . ILE A 1 72 ? 43.733 24.385 -8.858 1.00 70.62 72 ILE A C 1
ATOM 582 O O . ILE A 1 72 ? 44.312 23.609 -9.617 1.00 70.62 72 ILE A O 1
ATOM 586 N N . GLU A 1 73 ? 43.965 25.700 -8.866 1.00 66.19 73 GLU A N 1
ATOM 587 C CA . GLU A 1 73 ? 45.087 26.295 -9.597 1.00 66.19 73 GLU A CA 1
ATOM 588 C C . GLU A 1 73 ? 46.389 25.785 -8.963 1.00 66.19 73 GLU A C 1
ATOM 590 O O . GLU A 1 73 ? 46.677 26.068 -7.799 1.00 66.19 73 GLU A O 1
ATOM 595 N N . GLU A 1 74 ? 47.151 24.978 -9.704 1.00 63.47 74 GLU A N 1
ATOM 596 C CA . GLU A 1 74 ? 48.503 24.585 -9.310 1.00 63.47 74 GLU A CA 1
ATOM 597 C C . GLU A 1 74 ? 49.385 25.842 -9.331 1.00 63.47 74 GLU A C 1
ATOM 599 O O . GLU A 1 74 ? 49.675 26.393 -10.393 1.00 63.47 74 GLU A O 1
ATOM 604 N N . GLU A 1 75 ? 49.777 26.330 -8.151 1.00 61.66 75 GLU A N 1
ATOM 605 C CA . GLU A 1 75 ? 50.774 27.393 -8.033 1.00 61.66 75 GLU A CA 1
ATOM 606 C C . GLU A 1 75 ? 52.098 26.892 -8.635 1.00 61.66 75 GLU A C 1
ATOM 608 O O . GLU A 1 75 ? 52.682 25.922 -8.149 1.00 61.66 75 GLU A O 1
ATOM 613 N N . GLU A 1 76 ? 52.563 27.533 -9.715 1.00 59.31 76 GLU A N 1
ATOM 614 C CA . GLU A 1 76 ? 53.859 27.235 -10.332 1.00 59.31 76 GLU A CA 1
ATOM 615 C C . GLU A 1 76 ? 54.985 27.404 -9.298 1.00 59.31 76 GLU A C 1
ATOM 617 O O . GLU A 1 76 ? 55.211 28.499 -8.770 1.00 59.31 76 GLU A O 1
ATOM 622 N N . GLU A 1 77 ? 55.713 26.320 -9.011 1.00 67.88 77 GLU A N 1
ATOM 623 C CA . GLU A 1 77 ? 56.904 26.369 -8.163 1.00 67.88 77 GLU A CA 1
ATOM 624 C C . GLU A 1 77 ? 57.954 27.320 -8.775 1.00 67.88 77 GLU A C 1
ATOM 626 O O . GLU A 1 77 ? 58.237 27.249 -9.977 1.00 67.88 77 GLU A O 1
ATOM 631 N N . PRO A 1 78 ? 58.583 28.209 -7.982 1.00 63.12 78 PRO A N 1
ATOM 632 C CA . PRO A 1 78 ? 59.630 29.076 -8.495 1.00 63.12 78 PRO A CA 1
ATOM 633 C C . PRO A 1 78 ? 60.859 28.242 -8.873 1.00 63.12 78 PRO A C 1
ATOM 635 O O . PRO A 1 78 ? 61.443 27.549 -8.044 1.00 63.12 78 PRO A O 1
ATOM 638 N N . SER A 1 79 ? 61.274 28.344 -10.134 1.00 67.06 79 SER A N 1
ATOM 639 C CA . SER A 1 79 ? 62.479 27.701 -10.660 1.00 67.06 79 SER A CA 1
ATOM 640 C C . SER A 1 79 ? 63.735 28.123 -9.887 1.00 67.06 79 SER A C 1
ATOM 642 O O . SER A 1 79 ? 64.018 29.321 -9.776 1.00 67.06 79 SER A O 1
ATOM 644 N N . ASP A 1 80 ? 64.503 27.140 -9.410 1.00 71.94 80 ASP A N 1
ATOM 645 C CA . ASP A 1 80 ? 65.787 27.333 -8.730 1.00 71.94 80 ASP A CA 1
ATOM 646 C C . ASP A 1 80 ? 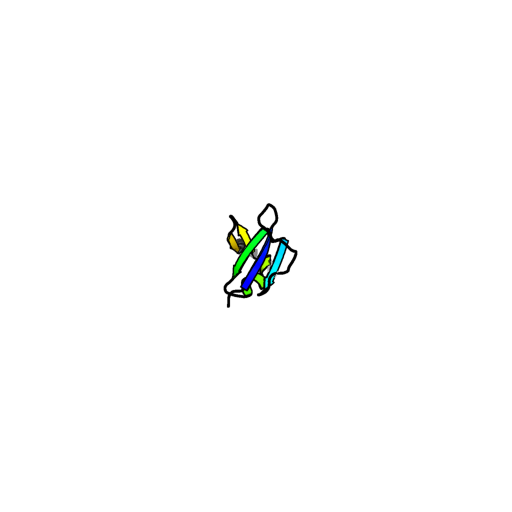66.782 28.163 -9.572 1.00 71.94 80 ASP A C 1
ATOM 648 O O . ASP A 1 80 ? 66.874 27.984 -10.793 1.00 71.94 80 ASP A O 1
ATOM 652 N N . PRO A 1 81 ? 67.584 29.050 -8.951 1.00 70.56 81 PRO A N 1
ATOM 653 C CA . PRO A 1 81 ? 68.611 29.791 -9.666 1.00 70.56 81 PRO A CA 1
ATOM 654 C C . PRO A 1 81 ? 69.766 28.867 -10.078 1.00 70.56 81 PRO A C 1
ATOM 656 O O . PRO A 1 81 ? 70.362 28.167 -9.259 1.00 70.56 81 PRO A O 1
ATOM 659 N N . ILE A 1 82 ? 70.114 28.912 -11.365 1.00 66.31 82 ILE A N 1
ATOM 660 C CA . ILE A 1 82 ? 71.325 28.301 -11.925 1.00 66.31 82 ILE A CA 1
ATOM 661 C C . ILE A 1 82 ? 72.546 28.944 -11.250 1.00 66.31 82 ILE A C 1
ATOM 663 O O . ILE A 1 82 ? 72.769 30.145 -11.405 1.00 66.31 82 ILE A O 1
ATOM 667 N N . ASN A 1 83 ? 73.336 28.152 -10.522 1.00 59.09 83 ASN A N 1
ATOM 668 C CA . ASN A 1 83 ? 74.687 28.538 -10.110 1.00 59.09 83 ASN A CA 1
ATOM 669 C C . ASN A 1 83 ? 75.694 28.028 -11.153 1.00 59.09 83 ASN A C 1
ATOM 671 O O . ASN A 1 83 ? 75.717 26.830 -11.440 1.00 59.09 83 ASN A O 1
ATOM 675 N N . ASP A 1 84 ? 76.478 28.962 -11.696 1.00 59.53 84 ASP A N 1
ATOM 676 C CA . ASP A 1 84 ? 77.634 28.760 -12.588 1.00 59.53 84 ASP A CA 1
ATOM 677 C C . ASP A 1 84 ? 78.883 28.314 -11.801 1.00 59.53 84 ASP A C 1
ATOM 679 O O . ASP A 1 84 ? 79.095 28.840 -10.679 1.00 59.53 84 ASP A O 1
#

Secondary structure (DSSP, 8-state):
-PEEEEEEE-TTSBEEEEEEESS--TT---SEEEEESSSHHHHTGGGEEEETTEEEEPPPP-------PPPP--PPPPPPPPP-

Organism: NCBI:txid1121389

Foldseek 3Di:
DKKKKFFAADPVQQTPDIDIHDDDDPPDDGPAIDIHPDCVCVVVVNQWGQDPRDIDGNDDPPPDPDPPDPDDPDDDDDDDDDDD

pLDDT: mean 81.56, std 13.4, range [56.72, 95.31]